Protein AF-A0A9D7UCM6-F1 (afdb_monomer_lite)

Sequence (83 aa):
MEDKSLIEHMKELLKKEPKYVDKHGALFMSQIFEDIDKIDTELIKLLINDKKAKENFFEKIEDIYVLNNQNYSVLGGMVFGEG

Foldseek 3Di:
DDPCPLLNVVLVLQLVDPVQQDPVRHGPLVVVVVCVVVVPPVNVVSQCPDPSSQVQQWDDDPPDTDGDPPPCVSVVCVVDPPD

Secondary structure (DSSP, 8-state):
-----HHHHHHHHHTTSGGGB-TTS-B-HHHHHHHHHTT-HHHHHHHHHSHHHHHHHEEEETTEEEE-GGGHHHHHHHHS---

pLDDT: mean 79.21, std 14.51, range [40.0, 91.25]

Structure (mmCIF, N/CA/C/O backbone):
data_AF-A0A9D7UCM6-F1
#
_entry.id   AF-A0A9D7UCM6-F1
#
loop_
_atom_site.group_PDB
_atom_site.id
_atom_site.type_symbol
_atom_site.label_atom_id
_atom_site.label_alt_id
_atom_site.label_comp_id
_atom_site.label_asym_id
_atom_site.label_entity_id
_atom_site.label_seq_id
_atom_site.pdbx_PDB_ins_code
_atom_site.Cartn_x
_atom_site.Cartn_y
_atom_site.Cartn_z
_atom_site.occupancy
_atom_site.B_iso_or_equiv
_atom_site.auth_seq_id
_atom_site.auth_comp_id
_atom_site.auth_asym_id
_atom_site.auth_atom_id
_atom_site.pdbx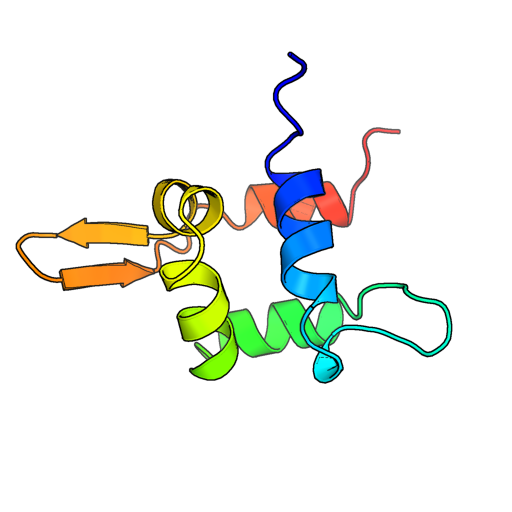_PDB_model_num
ATOM 1 N N . MET A 1 1 ? 17.217 15.524 10.751 1.00 40.00 1 MET A N 1
A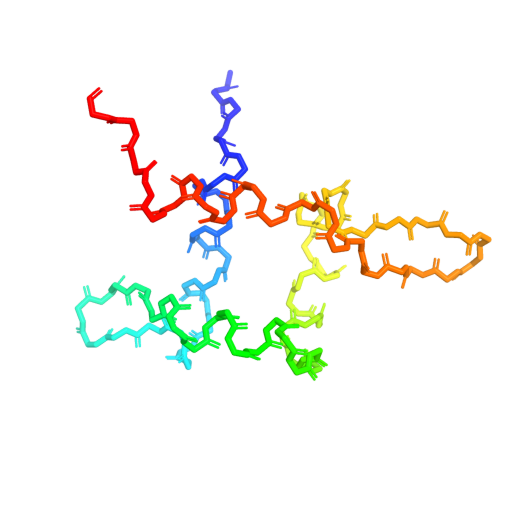TOM 2 C CA . MET A 1 1 ? 16.977 14.308 9.951 1.00 40.00 1 MET A CA 1
ATOM 3 C C . MET A 1 1 ? 15.883 14.692 8.988 1.00 40.00 1 MET A C 1
ATOM 5 O O . MET A 1 1 ? 14.813 15.045 9.461 1.00 40.00 1 MET A O 1
ATOM 9 N N . GLU A 1 2 ? 16.212 14.819 7.705 1.00 41.38 2 GLU A N 1
ATOM 10 C CA . GLU A 1 2 ? 15.275 15.293 6.684 1.00 41.38 2 GLU A CA 1
ATOM 11 C C . GLU A 1 2 ? 14.021 14.421 6.694 1.00 41.38 2 GLU A C 1
ATOM 13 O O . GLU A 1 2 ? 14.101 13.193 6.616 1.00 41.38 2 GLU A O 1
ATOM 18 N N . ASP A 1 3 ? 12.866 15.060 6.858 1.00 51.22 3 ASP A N 1
ATOM 19 C CA . ASP A 1 3 ? 11.575 14.417 6.681 1.00 51.22 3 ASP A CA 1
ATOM 20 C C . ASP A 1 3 ? 11.504 14.014 5.205 1.00 51.22 3 ASP A C 1
ATOM 22 O O . ASP A 1 3 ? 11.233 14.851 4.345 1.00 51.22 3 ASP A O 1
ATOM 26 N N . LYS A 1 4 ? 11.850 12.759 4.874 1.00 57.12 4 LYS A N 1
ATOM 27 C CA . LYS A 1 4 ? 11.636 12.229 3.520 1.00 57.12 4 LYS A CA 1
ATOM 28 C C . LYS A 1 4 ? 10.192 12.544 3.164 1.00 57.12 4 LYS A C 1
ATOM 30 O O . LYS A 1 4 ? 9.290 12.070 3.864 1.00 57.12 4 LYS A O 1
ATOM 35 N N . SER A 1 5 ? 9.983 13.350 2.122 1.00 80.44 5 SER A N 1
ATOM 36 C CA . SER A 1 5 ? 8.646 13.716 1.657 1.00 80.44 5 SER A CA 1
ATOM 37 C C . SER A 1 5 ? 7.789 12.454 1.574 1.00 80.44 5 SER A C 1
ATOM 39 O O . SER A 1 5 ? 8.284 11.394 1.180 1.00 80.44 5 SER A O 1
ATOM 41 N N . LEU A 1 6 ? 6.512 12.537 1.962 1.00 80.50 6 LEU A N 1
ATOM 42 C CA . LEU A 1 6 ? 5.566 11.419 1.848 1.00 80.50 6 LEU A CA 1
ATOM 43 C C . LEU A 1 6 ? 5.648 10.764 0.459 1.00 80.50 6 LEU A C 1
ATOM 45 O O . LEU A 1 6 ? 5.567 9.547 0.341 1.00 80.50 6 LEU A O 1
ATOM 49 N N . ILE A 1 7 ? 5.915 11.570 -0.570 1.00 80.12 7 ILE A N 1
ATOM 50 C CA . ILE A 1 7 ? 6.152 11.126 -1.941 1.00 80.12 7 ILE A CA 1
ATOM 51 C C . ILE A 1 7 ? 7.330 10.145 -2.045 1.00 80.12 7 ILE A C 1
ATOM 53 O O . ILE A 1 7 ? 7.188 9.081 -2.642 1.00 80.12 7 ILE A O 1
ATOM 57 N N . GLU A 1 8 ? 8.490 10.467 -1.477 1.00 84.69 8 GLU A N 1
ATOM 58 C CA . GLU A 1 8 ? 9.663 9.587 -1.539 1.00 84.69 8 GLU A CA 1
ATOM 59 C C . GLU A 1 8 ? 9.445 8.293 -0.760 1.00 84.69 8 GLU A C 1
ATOM 61 O O . GLU A 1 8 ? 9.756 7.212 -1.261 1.00 84.69 8 GLU A O 1
ATOM 66 N N . HIS A 1 9 ? 8.836 8.395 0.423 1.00 88.94 9 HIS A N 1
ATOM 67 C CA . HIS A 1 9 ? 8.497 7.228 1.237 1.00 88.94 9 HIS A CA 1
ATOM 68 C C . HIS A 1 9 ? 7.557 6.278 0.492 1.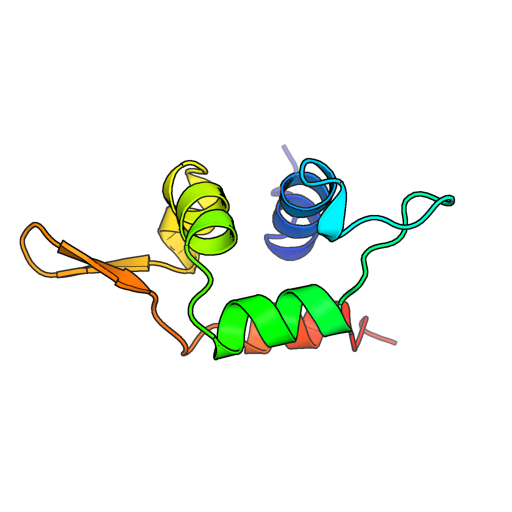00 88.94 9 HIS A C 1
ATOM 70 O O . HIS A 1 9 ? 7.785 5.071 0.440 1.00 88.94 9 HIS A O 1
ATOM 76 N N . MET A 1 10 ? 6.528 6.828 -0.150 1.00 88.12 10 MET A N 1
ATOM 77 C CA . MET A 1 10 ? 5.582 6.047 -0.939 1.00 88.12 10 MET A CA 1
ATOM 78 C C . MET A 1 10 ? 6.235 5.420 -2.173 1.00 88.12 10 MET A C 1
ATOM 80 O O . MET A 1 10 ? 5.945 4.267 -2.485 1.00 88.12 10 MET A O 1
ATOM 84 N N . LYS A 1 11 ? 7.160 6.121 -2.843 1.00 87.69 11 LYS A N 1
ATOM 85 C CA . LYS A 1 11 ? 7.934 5.536 -3.948 1.00 87.69 11 LYS A CA 1
ATOM 86 C C . LYS A 1 11 ? 8.747 4.328 -3.480 1.00 87.69 11 LYS A C 1
ATO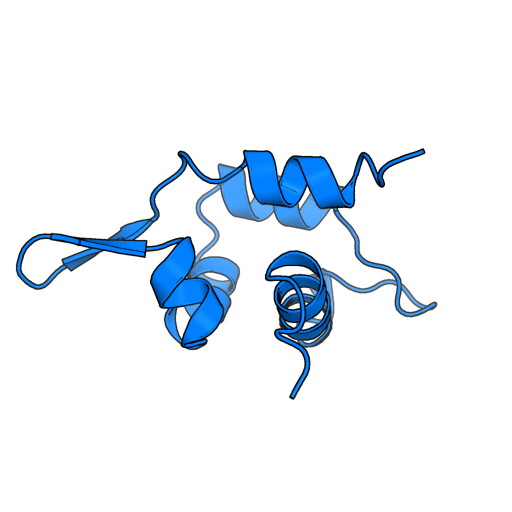M 88 O O . LYS A 1 11 ? 8.762 3.310 -4.163 1.00 87.69 11 LYS A O 1
ATOM 93 N N . GLU A 1 12 ? 9.411 4.419 -2.331 1.00 90.06 12 GLU A N 1
ATOM 94 C CA . GLU A 1 12 ? 10.171 3.297 -1.763 1.00 90.06 12 GLU A CA 1
ATOM 95 C C . GLU A 1 12 ? 9.269 2.146 -1.308 1.00 90.06 12 GLU A C 1
ATOM 97 O O . GLU A 1 12 ? 9.622 0.984 -1.505 1.00 90.06 12 GLU A O 1
ATOM 102 N N . LEU A 1 13 ? 8.103 2.450 -0.732 1.00 90.88 13 LEU A N 1
ATOM 103 C CA . LEU A 1 13 ? 7.131 1.449 -0.302 1.00 90.88 13 LEU A CA 1
ATOM 104 C C . LEU A 1 13 ? 6.572 0.663 -1.493 1.00 90.88 13 LEU A C 1
ATOM 106 O O . LEU A 1 13 ? 6.603 -0.564 -1.477 1.00 90.88 13 LEU A O 1
ATOM 110 N N . LEU A 1 14 ? 6.123 1.359 -2.540 1.00 90.44 14 LEU A N 1
ATOM 111 C CA . LEU A 1 14 ? 5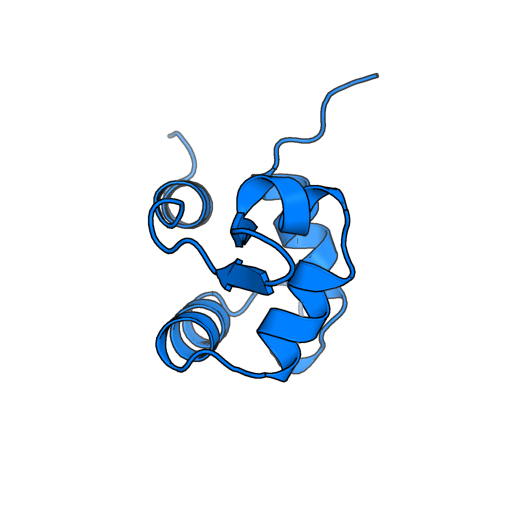.549 0.747 -3.742 1.00 90.44 14 LEU A CA 1
ATOM 112 C C . LEU A 1 14 ? 6.585 -0.060 -4.530 1.00 90.44 14 LEU A C 1
ATOM 114 O O . LEU A 1 14 ? 6.243 -1.078 -5.121 1.00 90.44 14 LEU A O 1
ATOM 118 N N . LYS A 1 15 ? 7.865 0.331 -4.482 1.00 90.44 15 LYS A N 1
ATOM 119 C CA . LYS A 1 15 ? 8.960 -0.431 -5.103 1.00 90.44 15 LYS A CA 1
ATOM 120 C C . LYS A 1 15 ? 9.199 -1.811 -4.483 1.00 90.44 15 LYS A C 1
ATOM 122 O O . LYS A 1 15 ? 9.913 -2.614 -5.079 1.00 90.44 15 LYS A O 1
ATOM 127 N N . LYS A 1 16 ? 8.640 -2.097 -3.302 1.00 89.06 16 LYS A N 1
ATOM 128 C CA . LYS A 1 16 ? 8.709 -3.433 -2.690 1.00 89.06 16 LYS A CA 1
ATOM 129 C C . LYS A 1 16 ? 7.810 -4.442 -3.400 1.00 89.06 16 LYS A C 1
ATOM 131 O O . LYS A 1 16 ? 8.082 -5.634 -3.309 1.00 89.06 16 LYS A O 1
ATOM 136 N N . GLU A 1 17 ? 6.795 -3.969 -4.120 1.00 89.38 17 GLU A N 1
ATOM 137 C CA . GLU A 1 17 ? 5.847 -4.806 -4.845 1.00 89.38 17 GLU A CA 1
ATOM 138 C C . GLU A 1 17 ? 6.271 -4.953 -6.312 1.00 89.38 17 GLU A C 1
ATOM 140 O O . GLU A 1 17 ? 6.198 -3.985 -7.075 1.00 89.38 17 GLU A O 1
ATOM 145 N N . PRO A 1 18 ? 6.668 -6.159 -6.765 1.00 88.88 18 PRO A N 1
ATOM 146 C CA . PRO A 1 18 ? 7.137 -6.366 -8.135 1.00 88.88 18 PRO A CA 1
ATOM 147 C C . PRO A 1 18 ? 6.100 -5.998 -9.201 1.00 88.88 18 PRO A C 1
ATOM 149 O O . PRO A 1 18 ? 6.475 -5.584 -10.293 1.00 88.88 18 PRO A O 1
ATOM 152 N N . LYS A 1 19 ? 4.798 -6.096 -8.885 1.00 89.00 19 LYS A N 1
ATOM 153 C CA . LYS A 1 19 ? 3.710 -5.714 -9.801 1.00 89.00 19 LYS A 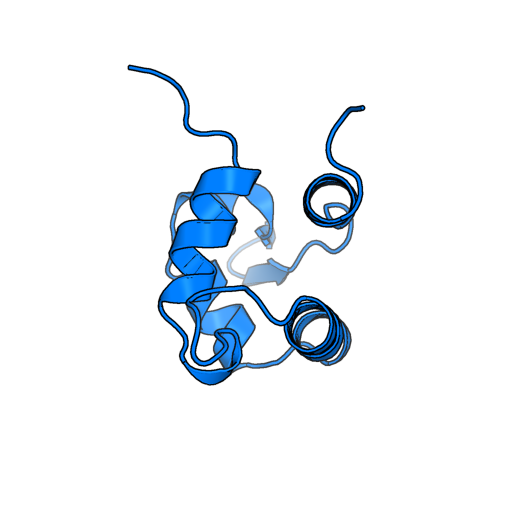CA 1
ATOM 154 C C . LYS A 1 19 ? 3.708 -4.226 -10.165 1.00 89.00 19 LYS A C 1
ATOM 156 O O . LYS A 1 19 ? 3.157 -3.856 -11.198 1.00 89.00 19 LYS A O 1
ATOM 161 N N . TYR A 1 20 ? 4.347 -3.382 -9.355 1.00 90.81 20 TYR A N 1
ATOM 162 C CA . TYR A 1 20 ? 4.438 -1.944 -9.593 1.00 90.81 20 TYR A CA 1
ATOM 163 C C . TYR A 1 20 ? 5.775 -1.503 -10.166 1.00 90.81 20 TYR A C 1
ATOM 165 O O . TYR A 1 20 ? 5.937 -0.311 -10.395 1.00 90.81 20 TYR A O 1
ATOM 173 N N . VAL A 1 21 ? 6.725 -2.408 -10.403 1.00 91.12 21 VAL A N 1
ATOM 174 C CA . VAL A 1 21 ? 8.090 -2.044 -10.792 1.00 91.12 21 VAL A CA 1
ATOM 175 C C . VAL A 1 21 ? 8.441 -2.643 -12.145 1.00 91.12 21 VAL A C 1
ATOM 177 O O . VAL A 1 21 ? 8.256 -3.834 -12.387 1.00 91.12 21 VAL A O 1
ATOM 180 N N . ASP A 1 22 ? 8.975 -1.816 -13.035 1.00 85.81 22 ASP A N 1
ATOM 181 C CA . ASP A 1 22 ? 9.477 -2.271 -14.323 1.00 85.81 22 ASP A CA 1
ATOM 182 C C . ASP A 1 22 ? 10.883 -2.890 -14.218 1.00 85.81 22 ASP A C 1
ATOM 184 O O . ASP A 1 22 ? 11.559 -2.854 -13.188 1.00 85.81 22 ASP A O 1
ATOM 188 N N . LYS A 1 23 ? 11.379 -3.429 -15.333 1.00 85.06 23 LYS A N 1
ATOM 189 C CA . LYS A 1 23 ? 12.732 -4.007 -15.425 1.00 85.06 23 LYS A CA 1
ATOM 190 C C . LYS A 1 23 ? 13.878 -3.016 -15.138 1.00 85.06 23 LYS A C 1
ATOM 192 O O . LYS A 1 23 ? 15.025 -3.440 -15.032 1.00 85.06 23 LYS A O 1
ATOM 197 N N . HIS A 1 24 ? 13.590 -1.719 -15.056 1.00 82.50 24 HIS A N 1
ATOM 198 C CA . HIS A 1 24 ? 14.535 -0.636 -14.792 1.00 82.50 24 HIS A CA 1
ATOM 199 C C . HIS A 1 24 ? 14.370 -0.025 -13.388 1.00 82.50 24 HIS A C 1
ATOM 201 O O . HIS A 1 24 ? 15.126 0.880 -13.033 1.00 82.50 24 HIS A O 1
ATOM 207 N N . GLY A 1 25 ? 13.431 -0.512 -12.569 1.00 81.38 25 GLY A N 1
ATOM 208 C CA . GLY A 1 25 ? 13.168 0.025 -11.233 1.00 81.38 25 GLY A CA 1
ATOM 209 C C . GLY A 1 25 ? 12.237 1.246 -11.206 1.00 81.38 25 GLY A C 1
ATOM 210 O O . GLY A 1 25 ? 12.145 1.913 -10.166 1.00 81.38 25 GLY A O 1
ATOM 211 N N . ALA A 1 26 ? 11.577 1.570 -12.322 1.00 87.25 26 ALA A N 1
ATOM 212 C CA . ALA A 1 26 ? 10.579 2.630 -12.422 1.00 87.25 26 ALA A CA 1
ATOM 213 C C . ALA A 1 26 ? 9.185 2.118 -12.034 1.00 87.25 26 ALA A C 1
ATOM 215 O O . ALA A 1 26 ? 8.864 0.948 -12.229 1.00 87.25 26 ALA A O 1
ATOM 216 N N . LEU A 1 27 ? 8.362 3.003 -11.466 1.00 88.62 27 LEU A N 1
ATOM 217 C CA . LEU A 1 27 ? 7.024 2.649 -10.996 1.00 88.62 27 LEU A CA 1
ATOM 218 C C . LEU A 1 27 ? 5.985 2.705 -12.122 1.00 88.62 27 LEU A C 1
ATOM 220 O O . LEU A 1 27 ? 5.883 3.707 -12.832 1.00 88.62 27 LEU A O 1
ATOM 224 N N . PHE A 1 28 ? 5.148 1.675 -12.219 1.00 90.12 28 PHE A N 1
ATOM 225 C CA . PHE A 1 28 ? 3.968 1.650 -13.080 1.00 90.12 28 PHE A CA 1
ATOM 226 C C . PHE A 1 28 ? 2.815 2.420 -12.435 1.00 90.12 28 PHE A C 1
ATOM 228 O O . PHE A 1 28 ? 1.886 1.841 -11.874 1.00 90.12 28 PHE A O 1
ATOM 235 N N . MET A 1 29 ? 2.869 3.750 -12.534 1.00 85.00 29 MET A N 1
ATOM 236 C CA . MET A 1 29 ? 1.852 4.632 -11.947 1.00 85.00 29 MET A CA 1
ATOM 237 C C . MET A 1 29 ? 0.436 4.296 -12.426 1.00 85.00 29 MET A C 1
ATOM 239 O O . MET A 1 29 ? -0.490 4.338 -11.627 1.00 85.00 29 MET A O 1
ATOM 243 N N . SER A 1 30 ? 0.260 3.898 -13.690 1.00 85.69 30 SER A N 1
ATOM 244 C CA . SER A 1 30 ? -1.041 3.474 -14.224 1.00 85.69 30 SER A CA 1
ATOM 245 C C . SER A 1 30 ? -1.631 2.277 -13.474 1.00 85.69 30 SER A C 1
ATOM 247 O O . SER A 1 30 ? -2.811 2.307 -13.144 1.00 85.69 30 SER A O 1
ATOM 249 N N . GLN A 1 31 ? -0.817 1.263 -13.160 1.00 88.62 31 GLN A N 1
ATOM 250 C CA . GLN A 1 31 ? -1.267 0.103 -12.384 1.00 88.62 31 GLN A CA 1
ATOM 251 C C . GLN A 1 31 ? -1.559 0.488 -10.934 1.00 88.62 31 GLN A C 1
ATOM 253 O O . GLN A 1 31 ? -2.545 0.039 -10.369 1.00 88.62 31 GLN A O 1
ATOM 258 N N . ILE A 1 32 ? -0.732 1.354 -10.343 1.00 88.00 32 ILE A N 1
ATOM 259 C CA . ILE A 1 32 ? -0.952 1.851 -8.980 1.00 88.00 32 ILE A CA 1
ATOM 260 C C . ILE A 1 32 ? -2.291 2.595 -8.895 1.00 88.00 32 ILE A C 1
ATOM 262 O O . ILE A 1 32 ? -3.076 2.326 -7.996 1.00 88.00 32 ILE A O 1
ATOM 266 N N . PHE A 1 33 ? -2.579 3.502 -9.833 1.00 83.94 33 PHE A N 1
ATOM 267 C CA . PHE A 1 33 ? -3.856 4.220 -9.866 1.00 83.94 33 PHE A CA 1
ATOM 268 C C . PHE A 1 33 ? -5.047 3.293 -10.120 1.00 83.94 33 PHE A C 1
ATOM 270 O O . PHE A 1 33 ? -6.102 3.494 -9.527 1.00 83.94 33 PHE A O 1
ATOM 277 N N . GLU A 1 34 ? -4.880 2.271 -10.960 1.00 87.75 34 GLU A N 1
ATOM 278 C CA . GLU A 1 34 ? -5.922 1.272 -11.189 1.00 87.75 34 GLU A CA 1
ATOM 279 C C . GLU A 1 34 ? -6.221 0.455 -9.921 1.00 87.75 34 GLU A C 1
ATOM 281 O O . GLU A 1 34 ? -7.381 0.286 -9.551 1.00 87.75 34 GLU A O 1
ATOM 286 N N . ASP A 1 35 ? -5.186 -0.017 -9.228 1.00 90.12 35 ASP A N 1
ATOM 287 C CA . ASP A 1 35 ? -5.316 -0.783 -7.986 1.00 90.12 35 ASP A CA 1
ATOM 288 C C . ASP A 1 35 ? -5.926 0.070 -6.864 1.00 90.12 35 ASP A C 1
ATOM 290 O O . ASP A 1 35 ? -6.698 -0.418 -6.044 1.00 90.12 35 ASP A O 1
ATOM 294 N N . ILE A 1 36 ? -5.633 1.368 -6.852 1.00 85.44 36 ILE A N 1
ATOM 295 C CA . ILE A 1 36 ? -6.278 2.339 -5.970 1.00 85.44 36 ILE A CA 1
ATOM 296 C C . ILE A 1 36 ? -7.781 2.450 -6.263 1.00 85.44 36 ILE A C 1
ATOM 298 O O . ILE A 1 36 ? -8.583 2.368 -5.333 1.00 85.44 36 ILE A O 1
ATOM 302 N N . ASP A 1 37 ? -8.158 2.643 -7.530 1.00 83.38 37 ASP A N 1
ATOM 303 C CA . ASP A 1 37 ? -9.555 2.807 -7.959 1.00 83.38 37 ASP A CA 1
ATOM 304 C C . ASP A 1 37 ? -10.383 1.551 -7.656 1.00 83.38 37 ASP A C 1
ATOM 306 O O . ASP A 1 37 ? -11.506 1.624 -7.157 1.00 83.38 37 ASP A O 1
ATOM 310 N N . LYS A 1 38 ? -9.774 0.379 -7.858 1.00 88.19 38 LYS A N 1
ATOM 311 C CA . LYS A 1 38 ? -10.384 -0.924 -7.578 1.00 88.19 38 LYS A CA 1
ATOM 312 C C . LYS A 1 38 ? -10.360 -1.319 -6.103 1.00 88.19 38 LYS A C 1
ATOM 314 O O . LYS A 1 38 ? -10.901 -2.375 -5.778 1.00 88.19 38 LYS A O 1
ATOM 319 N N . ILE A 1 39 ? -9.762 -0.513 -5.218 1.00 85.12 39 ILE A N 1
ATOM 320 C CA . ILE A 1 39 ? -9.608 -0.846 -3.791 1.00 85.12 39 ILE A CA 1
ATOM 321 C C . ILE A 1 39 ? -8.914 -2.221 -3.678 1.00 85.12 39 ILE A C 1
ATOM 323 O O . ILE A 1 39 ? -9.368 -3.143 -2.995 1.00 85.12 39 ILE A O 1
ATOM 327 N N . ASP A 1 40 ? -7.814 -2.386 -4.419 1.00 90.44 40 ASP A N 1
ATOM 328 C CA . ASP A 1 40 ? -7.056 -3.629 -4.471 1.00 90.44 40 ASP A CA 1
ATOM 329 C C . ASP A 1 40 ? -6.593 -4.027 -3.068 1.00 90.44 40 ASP A C 1
ATOM 331 O O . ASP A 1 40 ? -5.992 -3.254 -2.314 1.00 90.44 40 ASP A O 1
ATOM 335 N N . THR A 1 41 ? -6.882 -5.272 -2.702 1.00 89.44 41 THR A N 1
ATOM 336 C CA . THR A 1 41 ? -6.651 -5.745 -1.338 1.00 89.44 41 THR A CA 1
ATOM 337 C C . THR A 1 41 ? -5.160 -5.841 -1.015 1.00 89.44 41 THR A C 1
ATOM 339 O O . THR A 1 41 ? -4.778 -5.645 0.140 1.00 89.44 41 THR A O 1
ATOM 342 N N . GLU A 1 42 ? -4.305 -6.146 -1.994 1.00 89.69 42 GLU A N 1
ATOM 343 C CA . GLU A 1 42 ? -2.860 -6.231 -1.765 1.00 89.69 42 GLU A CA 1
ATOM 344 C C . GLU A 1 42 ? -2.261 -4.842 -1.559 1.00 89.69 42 GLU A C 1
ATOM 346 O O . GLU A 1 42 ? -1.497 -4.644 -0.612 1.00 89.69 42 GLU A O 1
ATOM 351 N N . LEU A 1 43 ? -2.689 -3.860 -2.357 1.00 89.62 43 LEU A N 1
ATOM 352 C CA . LEU A 1 43 ? -2.299 -2.469 -2.162 1.00 89.62 43 LEU A CA 1
ATOM 353 C C . LEU A 1 43 ? -2.722 -1.960 -0.781 1.00 89.62 43 LEU A C 1
ATOM 355 O O . LEU A 1 43 ? -1.916 -1.397 -0.045 1.00 89.62 43 LEU A O 1
ATOM 359 N N . ILE A 1 44 ? -3.972 -2.192 -0.382 1.00 89.06 44 ILE A N 1
ATOM 360 C CA . ILE A 1 44 ? -4.475 -1.745 0.924 1.00 89.06 44 ILE A CA 1
ATOM 361 C C . ILE A 1 44 ? -3.690 -2.391 2.059 1.00 89.06 44 ILE A C 1
ATOM 363 O O . ILE A 1 44 ? -3.330 -1.708 3.018 1.00 89.06 44 ILE A O 1
ATOM 367 N N . LYS A 1 45 ? -3.372 -3.687 1.946 1.00 90.31 45 LYS A N 1
ATOM 368 C CA . LYS A 1 45 ? -2.512 -4.383 2.910 1.00 90.31 45 LYS A CA 1
ATOM 369 C C . LYS A 1 45 ? -1.116 -3.772 2.970 1.00 90.31 45 LYS A C 1
ATOM 371 O O . LYS A 1 45 ? -0.584 -3.631 4.069 1.00 90.31 45 LYS A O 1
ATOM 376 N N . LEU A 1 46 ? -0.526 -3.402 1.837 1.00 91.12 46 LEU A N 1
ATOM 377 C CA . LEU A 1 46 ? 0.772 -2.730 1.809 1.00 91.12 46 LEU A CA 1
ATOM 378 C C . LEU A 1 46 ? 0.712 -1.397 2.570 1.00 91.12 46 LEU A C 1
ATOM 380 O O . LEU A 1 46 ? 1.543 -1.143 3.441 1.00 91.12 46 LEU A O 1
ATOM 384 N N . LEU A 1 47 ? -0.299 -0.575 2.284 1.00 89.62 47 LEU A N 1
ATOM 385 C CA . LEU A 1 47 ? -0.436 0.759 2.865 1.00 89.62 47 LEU A CA 1
ATOM 386 C C . LEU A 1 47 ? -0.801 0.726 4.357 1.00 89.62 47 LEU A C 1
ATOM 388 O O . LEU A 1 47 ? -0.259 1.508 5.133 1.00 89.62 47 LEU A O 1
ATOM 392 N N . ILE A 1 48 ? -1.683 -0.181 4.789 1.00 89.50 48 ILE A N 1
ATOM 393 C CA . ILE A 1 48 ? -2.122 -0.258 6.193 1.00 89.50 48 ILE A CA 1
ATOM 394 C C . ILE A 1 48 ? -1.048 -0.842 7.123 1.00 89.50 48 ILE A C 1
ATOM 396 O O . ILE A 1 48 ? -1.080 -0.592 8.330 1.00 89.50 48 ILE A O 1
ATOM 400 N N . ASN A 1 49 ? -0.107 -1.625 6.587 1.00 91.00 49 ASN A N 1
ATOM 401 C CA . ASN A 1 49 ? 1.020 -2.166 7.352 1.00 91.00 49 ASN A CA 1
ATOM 402 C C . ASN A 1 49 ? 2.197 -1.184 7.455 1.00 91.00 49 ASN A C 1
ATOM 404 O O . ASN A 1 49 ? 3.075 -1.378 8.296 1.00 91.00 49 ASN A O 1
ATOM 408 N N . ASP A 1 50 ? 2.220 -0.125 6.646 1.00 91.25 50 ASP A N 1
ATOM 409 C CA . ASP A 1 50 ? 3.223 0.928 6.737 1.00 91.25 50 ASP A CA 1
ATOM 410 C C . ASP A 1 50 ? 2.716 2.093 7.594 1.00 91.25 50 ASP A C 1
ATOM 412 O O . ASP A 1 50 ? 1.657 2.659 7.341 1.00 91.25 50 ASP A O 1
ATOM 416 N N . LYS A 1 51 ? 3.479 2.477 8.623 1.00 88.81 51 LYS A N 1
ATOM 417 C CA . LYS A 1 51 ? 3.049 3.507 9.579 1.00 88.81 51 LYS A CA 1
ATOM 418 C C . LYS A 1 51 ? 2.793 4.863 8.905 1.00 88.81 51 LYS A C 1
ATOM 420 O O . LYS A 1 51 ? 1.749 5.461 9.149 1.00 88.81 51 LYS A O 1
ATOM 425 N N . LYS A 1 52 ? 3.712 5.327 8.049 1.00 87.25 52 LYS A N 1
ATOM 426 C CA . LYS A 1 52 ? 3.629 6.659 7.426 1.00 87.25 52 LYS A CA 1
ATOM 427 C C . LYS A 1 52 ? 2.518 6.696 6.378 1.00 87.25 52 LYS A C 1
ATOM 429 O O . LYS A 1 52 ? 1.771 7.669 6.329 1.00 87.25 52 LYS A O 1
ATOM 434 N N . ALA A 1 53 ? 2.358 5.633 5.589 1.00 87.25 53 ALA A N 1
ATOM 435 C CA . ALA A 1 53 ? 1.239 5.508 4.661 1.00 87.25 53 ALA A CA 1
ATOM 436 C C . ALA A 1 53 ? -0.098 5.441 5.411 1.00 87.25 53 ALA A C 1
ATOM 438 O O . ALA A 1 53 ? -1.021 6.182 5.086 1.00 87.25 53 ALA A O 1
ATOM 439 N N . LYS A 1 54 ? -0.192 4.629 6.466 1.00 88.06 54 LYS A N 1
ATOM 440 C CA . LYS A 1 54 ? -1.402 4.505 7.278 1.00 88.06 54 LYS A CA 1
ATOM 441 C C . LYS A 1 54 ? -1.858 5.841 7.862 1.00 88.06 54 LYS A C 1
ATOM 443 O O . LYS A 1 54 ? -3.024 6.179 7.725 1.00 88.06 54 LYS A O 1
ATOM 448 N N . GLU A 1 55 ? -0.947 6.608 8.459 1.00 87.62 55 GLU A N 1
ATOM 449 C CA . GLU A 1 55 ? -1.247 7.919 9.057 1.00 87.62 55 GLU A CA 1
ATOM 450 C C . GLU A 1 55 ? -1.700 8.972 8.028 1.00 87.62 55 GLU A C 1
ATOM 452 O O . GLU A 1 55 ? -2.363 9.933 8.404 1.00 87.62 55 GLU A O 1
ATOM 457 N N . ASN A 1 56 ? -1.364 8.798 6.744 1.00 84.50 56 ASN A N 1
ATOM 458 C CA . ASN A 1 56 ? -1.701 9.755 5.685 1.00 84.50 56 ASN A CA 1
ATOM 459 C C . ASN A 1 56 ? -2.881 9.318 4.805 1.00 84.50 56 ASN A C 1
ATOM 461 O O . ASN A 1 56 ? -3.593 10.172 4.287 1.00 84.50 56 ASN A O 1
ATOM 465 N N . PHE A 1 57 ? -3.090 8.019 4.596 1.00 83.69 57 PHE A N 1
ATOM 466 C CA . PHE A 1 57 ? -4.116 7.499 3.682 1.00 83.69 57 PHE A CA 1
ATOM 467 C C . PHE A 1 57 ? -5.301 6.853 4.399 1.00 83.69 57 PHE A C 1
ATOM 469 O O . PHE A 1 57 ? -6.325 6.625 3.762 1.00 83.69 57 PHE A O 1
ATOM 476 N N . PHE A 1 58 ? -5.196 6.556 5.697 1.00 86.88 58 PHE A N 1
ATOM 477 C CA . PHE A 1 58 ? -6.284 5.944 6.452 1.00 86.88 58 PHE A CA 1
ATOM 478 C C . PHE A 1 58 ? -6.743 6.846 7.583 1.00 86.88 58 PHE A C 1
ATOM 480 O O . PHE A 1 58 ? -5.953 7.328 8.391 1.00 86.88 58 PHE A O 1
ATOM 487 N N . GLU A 1 59 ? -8.055 6.988 7.687 1.00 86.44 59 GLU A N 1
ATOM 488 C CA . GLU A 1 59 ? -8.700 7.597 8.834 1.00 86.44 59 GLU A CA 1
ATOM 489 C C . GLU A 1 59 ? -9.194 6.492 9.766 1.00 86.44 59 GLU A C 1
ATOM 491 O O . GLU A 1 59 ? -9.773 5.496 9.323 1.00 86.44 59 GLU A O 1
ATOM 496 N N . LYS A 1 60 ? -8.935 6.635 11.068 1.00 84.50 60 LYS A N 1
ATOM 497 C CA . LYS A 1 60 ? -9.478 5.715 12.065 1.00 84.50 60 LYS A CA 1
ATOM 498 C C . LYS A 1 60 ? -10.848 6.228 12.503 1.00 84.50 60 LYS A C 1
ATOM 500 O O . LYS A 1 60 ? -10.924 7.254 13.174 1.00 84.50 60 LYS A O 1
ATOM 505 N N . ILE A 1 61 ? -11.900 5.495 12.157 1.00 84.12 61 ILE A N 1
ATOM 506 C CA . ILE A 1 61 ? -13.275 5.759 12.584 1.00 84.12 61 ILE A CA 1
ATOM 507 C C . ILE A 1 61 ? -13.670 4.628 13.530 1.00 84.12 61 ILE A C 1
ATOM 509 O O . ILE A 1 61 ? -13.770 3.474 13.118 1.00 84.12 61 ILE A O 1
ATOM 513 N N . GLU A 1 62 ? -13.832 4.957 14.812 1.00 85.00 62 GLU A N 1
ATOM 514 C CA . GLU A 1 62 ? -14.021 3.977 15.891 1.00 85.00 62 GLU A CA 1
ATOM 515 C C . GLU A 1 62 ? -12.879 2.937 15.915 1.00 85.00 62 GLU A C 1
ATOM 517 O O . GLU A 1 62 ? -11.726 3.290 16.187 1.00 85.00 62 GLU A O 1
ATOM 522 N N . ASP A 1 63 ? -13.174 1.674 15.600 1.00 81.88 63 ASP A N 1
ATOM 523 C CA . ASP A 1 63 ? -12.209 0.572 15.503 1.00 81.88 63 ASP A CA 1
ATOM 524 C C . ASP A 1 63 ? -11.887 0.167 14.053 1.00 81.88 63 ASP A C 1
ATOM 526 O O . ASP A 1 63 ? -11.164 -0.803 13.817 1.00 81.88 63 ASP A O 1
ATOM 530 N N . ILE A 1 64 ? -12.382 0.923 13.068 1.00 81.56 64 ILE A N 1
ATOM 531 C CA . ILE A 1 64 ? -12.230 0.640 11.638 1.00 81.56 64 ILE A CA 1
ATOM 532 C C . ILE A 1 64 ? -11.252 1.640 11.008 1.00 81.56 64 ILE A C 1
ATOM 534 O O . ILE A 1 64 ? -11.300 2.841 11.267 1.00 81.56 64 ILE A O 1
ATOM 538 N N . TYR A 1 65 ? -10.356 1.141 10.153 1.00 82.75 65 TYR A N 1
ATOM 539 C CA . TYR A 1 65 ? -9.516 1.980 9.297 1.00 82.75 65 TYR A CA 1
ATOM 540 C C . TYR A 1 65 ? -10.177 2.137 7.930 1.00 82.75 65 TYR A C 1
ATOM 542 O O . TYR A 1 65 ? -10.334 1.158 7.202 1.00 82.75 65 TYR A O 1
ATOM 550 N N . VAL A 1 66 ? -10.548 3.367 7.587 1.00 81.56 66 VAL A N 1
ATOM 551 C CA . VAL A 1 66 ? -11.176 3.716 6.312 1.00 81.56 66 VAL A CA 1
ATOM 552 C C . VAL A 1 66 ? -10.131 4.357 5.410 1.00 81.56 66 VAL A C 1
ATOM 554 O O . VAL A 1 66 ? -9.464 5.307 5.816 1.00 81.56 66 VAL A O 1
ATOM 557 N N . LEU A 1 67 ? -9.977 3.834 4.191 1.00 79.75 67 LEU A N 1
ATOM 558 C CA . LEU A 1 67 ? -9.118 4.443 3.179 1.00 79.75 67 LEU A CA 1
ATOM 559 C C . LEU A 1 67 ? -9.734 5.787 2.766 1.00 79.75 67 LEU A C 1
ATOM 561 O O . LEU A 1 67 ? -10.823 5.829 2.193 1.00 79.75 67 LEU A O 1
ATOM 565 N N . ASN A 1 68 ? -9.055 6.882 3.092 1.00 71.44 68 ASN A N 1
ATOM 566 C CA . ASN A 1 68 ? -9.521 8.227 2.798 1.00 71.44 68 ASN A CA 1
ATOM 567 C C . ASN A 1 68 ? -8.982 8.678 1.432 1.00 71.44 68 ASN A C 1
ATOM 569 O O . ASN A 1 68 ? -7.801 8.981 1.258 1.00 71.44 68 ASN A O 1
ATOM 573 N N . ASN A 1 69 ? -9.893 8.754 0.463 1.00 63.88 69 ASN A N 1
ATOM 574 C CA . ASN A 1 69 ? -9.601 9.098 -0.925 1.00 63.88 69 ASN A CA 1
ATOM 575 C C . ASN A 1 69 ? -9.229 10.560 -1.178 1.00 63.88 69 ASN A C 1
ATOM 577 O O . ASN A 1 69 ? -8.865 10.923 -2.296 1.00 63.88 69 ASN A O 1
ATOM 581 N N . GLN A 1 70 ? -9.328 11.425 -0.168 1.00 58.91 70 GLN A N 1
ATOM 582 C CA . GLN A 1 70 ? -9.082 12.855 -0.347 1.00 58.91 70 GLN A CA 1
ATOM 583 C C . GLN A 1 70 ? -7.595 13.214 -0.516 1.00 58.91 70 GLN A C 1
ATOM 585 O O . GLN A 1 70 ? -7.282 14.361 -0.824 1.00 58.91 70 GLN A O 1
ATOM 590 N N . ASN A 1 71 ? -6.680 12.240 -0.409 1.00 54.22 71 ASN A N 1
ATOM 591 C CA . ASN A 1 71 ? -5.232 12.452 -0.527 1.00 54.22 71 ASN A CA 1
ATOM 592 C C . ASN A 1 71 ? -4.608 12.093 -1.890 1.00 54.22 71 ASN A C 1
ATOM 594 O O . ASN A 1 71 ? -3.382 12.056 -2.023 1.00 54.22 71 ASN A O 1
ATOM 598 N N . TYR A 1 72 ? -5.409 11.906 -2.945 1.00 57.03 72 TYR A N 1
ATOM 599 C CA . TYR A 1 72 ? -4.881 11.695 -4.303 1.00 57.03 72 TYR A CA 1
ATOM 600 C C . TYR A 1 72 ? -4.034 12.851 -4.850 1.00 57.03 72 TYR A C 1
ATOM 602 O O . TYR A 1 72 ? -3.216 12.632 -5.744 1.00 57.03 72 TYR A O 1
ATOM 610 N N . SER A 1 73 ? -4.143 14.054 -4.279 1.00 56.88 73 SER A N 1
ATOM 611 C CA . SER A 1 73 ? -3.273 15.193 -4.598 1.00 56.88 73 SER A CA 1
ATOM 612 C C . SER A 1 73 ? -1.782 14.889 -4.371 1.00 56.88 73 SER A C 1
ATOM 614 O O . SER A 1 73 ? -0.936 15.383 -5.113 1.00 56.88 73 SER A O 1
ATOM 616 N N . VAL A 1 74 ? -1.445 14.014 -3.411 1.00 60.78 74 VAL A N 1
ATOM 617 C CA . VAL A 1 74 ? -0.062 13.567 -3.149 1.00 60.78 74 VAL A CA 1
ATOM 618 C C . VAL A 1 74 ? 0.471 12.686 -4.285 1.00 60.78 74 VAL A C 1
ATOM 620 O O . VAL A 1 74 ? 1.638 12.792 -4.661 1.00 60.78 74 VAL A O 1
ATOM 623 N N . LEU A 1 75 ? -0.382 11.837 -4.866 1.00 59.47 75 LEU A N 1
ATOM 624 C CA . LEU A 1 75 ? -0.030 11.011 -6.026 1.00 59.47 75 LEU A CA 1
ATOM 625 C C . LEU A 1 75 ? 0.006 11.840 -7.313 1.00 59.47 75 LEU A C 1
ATOM 627 O O . LEU A 1 75 ? 0.847 11.591 -8.174 1.00 59.47 75 LEU A O 1
ATOM 631 N N . GLY A 1 76 ? -0.828 12.880 -7.410 1.00 59.78 76 GLY A N 1
ATOM 632 C CA . GLY A 1 76 ? -0.713 13.915 -8.437 1.00 59.78 76 GLY A CA 1
ATOM 633 C C . GLY A 1 76 ? 0.679 14.555 -8.445 1.00 59.78 76 GLY A C 1
ATOM 634 O O . GLY A 1 76 ? 1.313 14.609 -9.493 1.00 59.78 76 GLY A O 1
ATOM 635 N N . GLY A 1 77 ? 1.224 14.915 -7.278 1.00 59.53 77 GLY A N 1
ATOM 636 C CA . GLY A 1 77 ? 2.597 15.431 -7.151 1.00 59.53 77 GLY A CA 1
ATOM 637 C C . GLY A 1 77 ? 3.710 14.443 -7.544 1.00 59.53 77 GLY A C 1
ATOM 638 O O . GLY A 1 77 ? 4.844 14.851 -7.775 1.00 59.53 77 GLY A O 1
ATOM 639 N N . MET A 1 78 ? 3.421 13.139 -7.664 1.00 60.47 78 MET A N 1
ATOM 640 C CA . MET A 1 78 ? 4.372 12.172 -8.238 1.00 60.47 78 MET A CA 1
ATOM 641 C C . MET A 1 78 ? 4.421 12.214 -9.765 1.00 60.47 78 MET A C 1
ATOM 643 O O . MET A 1 78 ? 5.444 11.850 -10.344 1.00 60.47 78 MET A O 1
ATOM 647 N N . VAL A 1 79 ? 3.312 12.601 -10.398 1.00 59.69 79 VAL A N 1
ATOM 648 C CA . VAL A 1 79 ? 3.163 12.716 -11.856 1.00 59.69 79 VAL A CA 1
ATOM 649 C C . VAL A 1 79 ? 3.620 14.096 -12.322 1.00 59.69 79 VAL A C 1
ATOM 651 O O . VAL A 1 79 ? 4.326 14.217 -13.320 1.00 59.69 79 VAL A O 1
ATOM 654 N N . PHE A 1 80 ? 3.257 15.125 -11.563 1.00 53.03 80 PHE A N 1
ATOM 655 C CA . PHE A 1 80 ? 3.628 16.511 -11.791 1.00 53.03 80 PHE A CA 1
ATOM 656 C C . PHE A 1 80 ? 4.705 16.881 -10.773 1.00 53.03 80 PHE A C 1
ATOM 658 O O . PHE A 1 80 ? 4.420 17.505 -9.754 1.00 53.03 80 PHE A O 1
ATOM 665 N N . GLY A 1 81 ? 5.942 16.435 -11.008 1.00 44.50 81 GLY A N 1
ATOM 666 C CA . GLY A 1 81 ? 7.077 17.041 -10.317 1.00 44.50 81 GLY A CA 1
ATOM 667 C C . GLY A 1 81 ? 7.016 18.554 -10.526 1.00 44.50 81 GLY A C 1
ATOM 668 O O . GLY A 1 81 ? 6.708 18.997 -11.634 1.00 44.50 81 GLY A O 1
ATOM 669 N N . GLU A 1 82 ? 7.241 19.325 -9.463 1.00 48.81 82 GLU A N 1
ATOM 670 C CA . GLU A 1 82 ? 7.470 20.764 -9.583 1.00 48.81 82 GLU A CA 1
ATOM 671 C C . GLU A 1 82 ? 8.503 20.991 -10.696 1.00 48.81 82 GLU A C 1
ATOM 673 O O . GLU A 1 82 ? 9.587 20.399 -10.677 1.00 48.81 82 GLU A O 1
ATOM 678 N N . GLY A 1 83 ? 8.094 21.748 -11.716 1.00 40.84 83 GLY A N 1
ATOM 679 C CA . GLY A 1 83 ? 8.990 22.264 -12.746 1.00 40.84 83 GLY A CA 1
ATOM 680 C C . GLY A 1 83 ? 9.823 23.421 -12.224 1.00 40.84 83 GLY A C 1
ATOM 681 O O . GLY A 1 83 ? 9.377 24.080 -11.258 1.00 40.84 83 GLY A O 1
#

Radius of gyration: 12.95 Å; chains: 1; bounding box: 31×29×31 Å